Protein AF-A0A2N2LVC8-F1 (afdb_monomer_lite)

Secondary structure (DSSP, 8-state):
--GGG-PPPTTT-----S-EEEEEEEEEEE-HHHHHHHHHHHHHTTT-HHHHHHH-S-S-SEEEEEEEEEEEEHHHHHHHGGGHHHHHHHHHHTTS---

pLDDT: mean 75.88, std 15.58, range [37.94, 96.38]

Sequence (99 aa):
MDLTELKPCEICKGKITPVFYVFELDTLLLDQQAANQFLGLNHFFQGHTALADIFTPTREIANSLGKEKMLICQKCMMHKLSDFYSVFQFAKSENENPS

Structure (mmCIF, N/CA/C/O backbone):
data_AF-A0A2N2LVC8-F1
#
_entry.id   AF-A0A2N2LVC8-F1
#
loop_
_atom_site.group_PDB
_atom_site.id
_atom_site.type_symbol
_atom_site.label_atom_id
_atom_site.label_alt_id
_atom_site.label_comp_id
_atom_site.label_asym_id
_atom_site.label_entity_id
_atom_site.label_seq_id
_atom_site.pdbx_PDB_ins_code
_atom_site.Cartn_x
_atom_site.Cartn_y
_atom_site.Cartn_z
_atom_site.occupancy
_atom_site.B_iso_or_equiv
_atom_site.auth_seq_id
_atom_site.auth_comp_id
_atom_site.auth_asym_id
_atom_site.auth_atom_id
_atom_site.pdbx_PDB_model_num
ATOM 1 N N . MET A 1 1 ? -10.299 -14.305 23.677 1.00 52.53 1 MET A N 1
ATOM 2 C CA . MET A 1 1 ? -10.264 -12.840 23.551 1.00 52.53 1 MET A CA 1
ATOM 3 C C . MET A 1 1 ? -10.307 -12.300 24.953 1.00 52.53 1 MET A C 1
ATOM 5 O O . MET A 1 1 ? -11.331 -12.450 25.617 1.00 52.53 1 MET A O 1
ATOM 9 N N . ASP A 1 2 ? -9.170 -11.807 25.421 1.00 56.88 2 ASP A N 1
ATOM 10 C CA . ASP A 1 2 ? -9.086 -11.172 26.731 1.00 56.88 2 ASP A CA 1
ATOM 11 C C . ASP A 1 2 ? -9.702 -9.772 26.664 1.00 56.88 2 ASP A C 1
ATOM 13 O O . ASP A 1 2 ? -9.635 -9.087 25.643 1.00 56.88 2 ASP A O 1
ATOM 17 N N . LEU A 1 3 ? -10.292 -9.317 27.772 1.00 62.44 3 LEU A N 1
ATOM 18 C CA . LEU A 1 3 ? -10.860 -7.965 27.878 1.00 62.44 3 LEU A CA 1
ATOM 19 C C . LEU A 1 3 ? -9.815 -6.861 27.633 1.00 62.44 3 LEU A C 1
ATOM 21 O O . LEU A 1 3 ? -10.176 -5.737 27.294 1.00 62.44 3 LEU A O 1
ATOM 25 N N . THR A 1 4 ? -8.528 -7.182 27.772 1.00 64.44 4 THR A N 1
ATOM 26 C CA . THR A 1 4 ? -7.392 -6.287 27.521 1.00 64.44 4 THR A CA 1
ATOM 27 C C . THR A 1 4 ? -7.097 -6.073 26.032 1.00 64.44 4 THR A C 1
ATOM 29 O O . THR A 1 4 ? -6.412 -5.113 25.686 1.00 64.44 4 THR A O 1
ATOM 32 N N . GLU A 1 5 ? -7.630 -6.913 25.140 1.00 65.50 5 GLU A N 1
ATOM 33 C CA . GLU A 1 5 ? -7.440 -6.805 23.685 1.00 65.50 5 GLU A CA 1
ATOM 34 C C . GLU A 1 5 ? -8.475 -5.879 23.020 1.00 65.50 5 GLU A C 1
ATOM 36 O O . GLU A 1 5 ? -8.333 -5.511 21.851 1.00 65.50 5 GLU A O 1
ATOM 41 N N . LEU A 1 6 ? -9.516 -5.472 23.757 1.00 67.94 6 LEU A N 1
ATOM 42 C CA . LEU A 1 6 ? -10.561 -4.570 23.274 1.00 67.94 6 LEU A CA 1
ATOM 43 C C . LEU A 1 6 ? -10.038 -3.132 23.201 1.00 67.94 6 LEU A C 1
ATOM 45 O O . LEU A 1 6 ? -10.157 -2.347 24.142 1.00 67.94 6 LEU A O 1
ATOM 49 N N . LYS A 1 7 ? -9.475 -2.777 22.047 1.00 70.56 7 LYS A N 1
ATOM 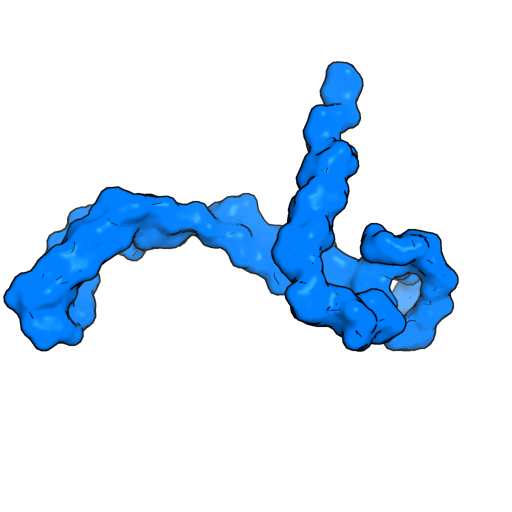50 C CA . LYS A 1 7 ? -9.087 -1.399 21.740 1.00 70.56 7 LYS A CA 1
ATOM 51 C C . LYS A 1 7 ? -10.307 -0.569 21.315 1.00 70.56 7 LYS A C 1
ATOM 53 O O . LYS A 1 7 ? -11.174 -1.072 20.596 1.00 70.56 7 LYS A O 1
ATOM 58 N N . PRO A 1 8 ? -10.399 0.706 21.735 1.00 80.62 8 PRO A N 1
ATOM 59 C CA . PRO A 1 8 ? -11.393 1.619 21.187 1.00 80.62 8 PRO A CA 1
ATOM 60 C C . PRO A 1 8 ? -11.127 1.851 19.694 1.00 80.62 8 PRO A C 1
ATOM 62 O O . PRO A 1 8 ? -10.007 1.698 19.217 1.00 80.62 8 PRO A O 1
ATOM 65 N N . CYS A 1 9 ? -12.169 2.246 18.960 1.00 82.19 9 CYS A N 1
ATOM 66 C CA . CYS A 1 9 ? -12.054 2.605 17.545 1.00 82.19 9 CYS A CA 1
ATOM 67 C C . CYS A 1 9 ? -10.982 3.686 17.343 1.00 82.19 9 CYS A C 1
ATOM 69 O O . CYS A 1 9 ? -11.072 4.743 17.964 1.00 82.19 9 CYS A O 1
ATOM 71 N N . GLU A 1 10 ? -10.033 3.472 16.437 1.00 80.75 10 GLU A N 1
ATOM 72 C CA . GLU A 1 10 ? -8.916 4.406 16.217 1.00 80.75 10 GLU A CA 1
ATOM 73 C 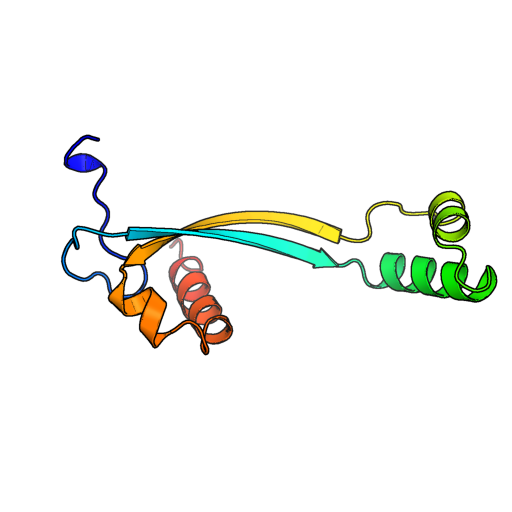C . GLU A 1 10 ? -9.370 5.751 15.625 1.00 80.75 10 GLU A C 1
ATOM 75 O O . GLU A 1 10 ? -8.771 6.786 15.899 1.00 80.75 10 GLU A O 1
ATOM 80 N N . ILE A 1 11 ? -10.495 5.773 14.897 1.00 80.94 11 ILE A N 1
ATOM 81 C CA . ILE A 1 11 ? -11.022 6.993 14.262 1.00 80.94 11 ILE A CA 1
ATOM 82 C C . ILE A 1 11 ? -11.772 7.895 15.245 1.00 80.94 11 ILE A C 1
ATOM 84 O O . ILE A 1 11 ? -11.613 9.112 15.219 1.00 80.94 11 ILE A O 1
ATOM 88 N N . CYS A 1 12 ? -12.678 7.332 16.048 1.00 81.94 12 CYS A N 1
ATOM 89 C CA . CYS A 1 12 ? -13.543 8.133 16.922 1.00 81.94 12 CYS A CA 1
ATOM 90 C C . CYS A 1 12 ? -13.167 8.050 18.399 1.00 81.94 12 CYS A C 1
ATOM 92 O O . CYS A 1 12 ? -13.780 8.753 19.201 1.00 81.94 12 CYS A O 1
ATOM 94 N N . LYS A 1 13 ? -12.226 7.165 18.764 1.00 81.00 13 LYS A N 1
ATOM 95 C CA . LYS A 1 13 ? -11.824 6.847 20.147 1.00 81.00 13 LYS A CA 1
ATOM 96 C C . LYS A 1 13 ? -13.041 6.578 21.061 1.00 81.00 13 LYS A C 1
ATOM 98 O O . LYS A 1 13 ? -13.002 6.789 22.268 1.00 81.00 13 LYS A O 1
ATOM 103 N N . GLY A 1 14 ? -14.154 6.144 20.456 1.00 72.62 14 GLY A N 1
ATOM 104 C CA . GLY A 1 14 ? -15.474 6.043 21.076 1.00 72.62 14 GLY A CA 1
ATOM 105 C C . GLY A 1 14 ? -15.713 4.725 21.813 1.00 72.62 14 GLY A C 1
ATOM 106 O O . GLY A 1 14 ? -14.839 3.865 21.893 1.00 72.62 14 GLY A O 1
ATOM 107 N N . LYS A 1 15 ? -16.935 4.566 22.343 1.00 71.06 15 LYS A N 1
ATOM 108 C CA . LYS A 1 15 ? -17.352 3.391 23.130 1.00 71.06 15 LYS A CA 1
ATOM 109 C C . LYS A 1 15 ? -17.071 2.074 22.402 1.00 71.06 15 LYS A C 1
ATOM 111 O O . LYS A 1 15 ? -17.272 1.973 21.193 1.00 71.06 15 LYS A O 1
ATOM 116 N N . ILE A 1 16 ? -16.685 1.062 23.178 1.00 70.25 16 ILE A N 1
ATOM 117 C CA . ILE A 1 16 ? -16.485 -0.306 22.700 1.00 70.25 16 ILE A CA 1
ATOM 118 C C . ILE A 1 16 ? -17.832 -0.842 22.193 1.00 70.25 16 ILE A C 1
ATOM 120 O O . ILE A 1 16 ? -18.793 -0.947 22.955 1.00 70.25 16 ILE A O 1
ATOM 124 N N . THR A 1 17 ? -17.920 -1.118 20.893 1.00 71.38 17 THR A N 1
ATOM 125 C CA . THR A 1 17 ? -19.113 -1.679 20.242 1.00 71.38 17 THR A CA 1
ATOM 126 C C . THR A 1 17 ? -18.971 -3.191 20.078 1.00 71.38 17 THR A C 1
ATOM 128 O O . THR A 1 17 ? -17.855 -3.673 19.956 1.00 71.38 17 THR A O 1
ATOM 131 N N . PRO A 1 18 ? -20.063 -3.971 20.016 1.00 75.19 18 PRO A N 1
ATOM 132 C CA . PRO A 1 18 ? -19.969 -5.430 19.885 1.00 75.19 18 PRO A CA 1
ATOM 133 C C . PRO A 1 18 ? -19.394 -5.898 18.537 1.00 75.19 18 PRO A C 1
ATOM 135 O O . PRO A 1 18 ? -18.962 -7.039 18.423 1.00 75.19 18 PRO A O 1
ATOM 138 N N . VAL A 1 19 ? -19.385 -5.029 17.520 1.00 79.06 19 VAL A N 1
ATOM 139 C CA . VAL A 1 19 ? -18.853 -5.324 16.185 1.00 79.06 19 VAL A CA 1
ATOM 140 C C . VAL A 1 19 ? -17.742 -4.335 15.850 1.00 79.06 19 VAL A C 1
ATOM 14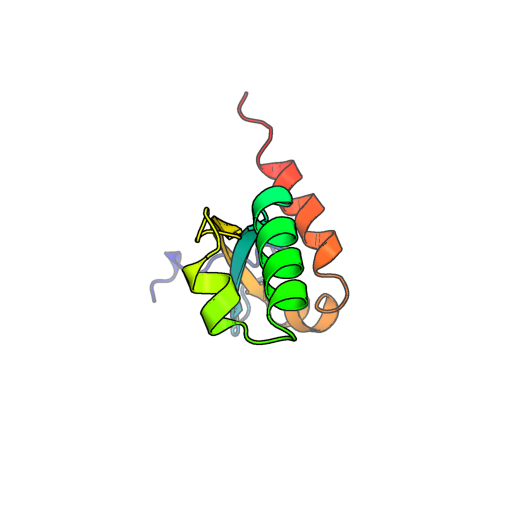2 O O . VAL A 1 19 ? -17.945 -3.115 15.897 1.00 79.06 19 VAL A O 1
ATOM 145 N N . PHE A 1 20 ? -16.586 -4.875 15.472 1.00 79.88 20 PHE A N 1
ATOM 146 C CA . PHE A 1 20 ? -15.434 -4.132 14.976 1.00 79.88 20 PHE A CA 1
ATOM 147 C C . PHE A 1 20 ? -14.989 -4.686 13.629 1.00 79.88 20 PHE A C 1
ATOM 149 O O . PHE A 1 20 ? -15.115 -5.879 13.362 1.00 79.88 20 PHE A O 1
ATOM 156 N N . TYR A 1 21 ? -14.451 -3.801 12.802 1.00 82.44 21 TYR A N 1
ATOM 157 C CA . TYR A 1 21 ? -13.835 -4.127 11.527 1.00 82.44 21 TYR A CA 1
ATOM 158 C C . TYR A 1 21 ? -12.334 -3.878 11.632 1.00 82.44 21 TYR A C 1
ATOM 160 O O . TYR A 1 21 ? -11.909 -2.863 12.187 1.00 82.44 21 TYR A O 1
ATOM 168 N N . VAL A 1 22 ? -11.544 -4.803 11.094 1.00 84.19 22 VAL A N 1
ATOM 169 C CA . VAL A 1 22 ? -10.095 -4.646 10.955 1.00 84.19 22 VAL A CA 1
ATOM 170 C C . VAL A 1 22 ? -9.810 -4.294 9.502 1.00 84.19 22 VAL A C 1
ATOM 172 O O . VAL A 1 22 ? -10.165 -5.056 8.604 1.00 84.19 22 VAL A O 1
ATOM 175 N N . PHE A 1 23 ? -9.191 -3.139 9.282 1.00 82.56 23 PHE A N 1
ATOM 176 C CA . PHE A 1 23 ? -8.709 -2.703 7.975 1.00 82.56 23 PHE A CA 1
ATOM 177 C C . PHE A 1 23 ? -7.223 -2.984 7.886 1.00 82.56 23 PHE A C 1
ATOM 179 O O . PHE A 1 23 ? -6.485 -2.615 8.791 1.00 82.56 23 PHE A O 1
ATOM 186 N N . GLU A 1 24 ? -6.796 -3.623 6.804 1.00 84.69 24 GLU A N 1
ATOM 187 C CA . GLU A 1 24 ? -5.386 -3.749 6.449 1.00 84.69 24 GLU A CA 1
ATOM 188 C C . GLU A 1 24 ? -5.151 -2.887 5.211 1.00 84.69 24 GLU A C 1
ATOM 190 O O . GLU A 1 24 ? -5.799 -3.082 4.181 1.00 84.69 24 GLU A O 1
ATOM 195 N N . LEU A 1 25 ? -4.271 -1.900 5.341 1.00 81.38 25 LEU A N 1
ATOM 196 C CA . LEU A 1 25 ? -3.858 -1.017 4.260 1.00 81.38 25 LEU A CA 1
ATOM 197 C C . LEU A 1 25 ? -2.446 -1.403 3.836 1.00 81.38 25 LEU A C 1
ATOM 199 O O . LEU A 1 25 ? -1.528 -1.370 4.653 1.00 81.38 25 LEU A O 1
ATOM 203 N N . ASP A 1 26 ? -2.284 -1.762 2.564 1.00 83.94 26 ASP A N 1
ATOM 204 C CA . ASP A 1 26 ? -0.978 -2.012 1.955 1.00 83.94 26 ASP A CA 1
ATOM 205 C C . ASP A 1 26 ? -0.570 -0.766 1.169 1.00 83.94 26 ASP A C 1
ATOM 207 O O . ASP A 1 26 ? -1.243 -0.376 0.208 1.00 83.94 26 ASP A O 1
ATOM 211 N N . THR A 1 27 ? 0.492 -0.100 1.619 1.00 80.69 27 THR A N 1
ATOM 212 C CA . THR A 1 27 ? 0.996 1.096 0.943 1.00 80.69 27 THR A CA 1
ATOM 213 C C . THR A 1 27 ? 2.106 0.687 -0.008 1.00 80.69 27 THR A C 1
ATOM 215 O O . THR A 1 27 ? 3.106 0.107 0.403 1.00 80.69 27 THR A O 1
ATOM 218 N N . LEU A 1 28 ? 1.947 1.022 -1.285 1.00 84.12 28 LEU A N 1
ATOM 219 C CA . LEU A 1 28 ? 2.907 0.701 -2.335 1.00 84.12 28 LEU A CA 1
ATOM 220 C C . LEU A 1 28 ? 3.517 1.993 -2.883 1.00 84.12 28 LEU A C 1
ATOM 222 O O . LEU A 1 28 ? 2.793 2.921 -3.247 1.00 84.12 28 LEU A O 1
ATOM 226 N N . LEU A 1 29 ? 4.845 2.049 -2.962 1.00 83.88 29 LEU A N 1
ATOM 227 C CA . LEU A 1 29 ? 5.576 3.103 -3.654 1.00 83.88 29 LEU A CA 1
ATOM 228 C C . LEU A 1 29 ? 5.898 2.630 -5.065 1.00 83.88 29 LEU A C 1
ATOM 230 O O . LEU A 1 29 ? 6.629 1.660 -5.251 1.00 83.88 29 LEU A O 1
ATOM 234 N N . LEU A 1 30 ? 5.335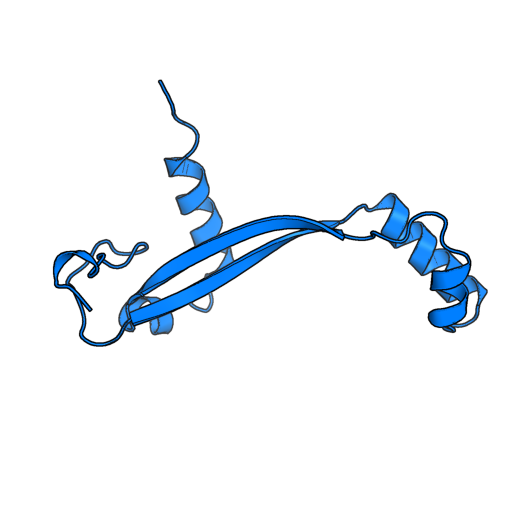 3.320 -6.050 1.00 86.69 30 LEU A N 1
ATOM 235 C CA . LEU A 1 30 ? 5.565 3.024 -7.456 1.00 86.69 30 LEU A CA 1
ATOM 236 C C . LEU A 1 30 ? 6.867 3.673 -7.923 1.00 86.69 30 LEU A C 1
ATOM 238 O O . LEU A 1 30 ? 7.026 4.891 -7.816 1.00 86.69 30 LEU A O 1
ATOM 242 N N . ASP A 1 31 ? 7.766 2.873 -8.489 1.00 86.94 31 ASP A N 1
ATOM 243 C CA . ASP A 1 31 ? 8.896 3.398 -9.247 1.00 86.94 31 ASP A CA 1
ATOM 244 C C . ASP A 1 31 ? 8.390 3.833 -10.626 1.00 86.94 31 ASP A C 1
ATOM 246 O O . ASP A 1 31 ? 8.094 3.025 -11.511 1.00 86.94 31 ASP A O 1
ATOM 250 N N . GLN A 1 32 ? 8.279 5.149 -10.801 1.00 88.44 32 GLN A N 1
ATOM 251 C CA . GLN A 1 32 ? 7.808 5.753 -12.040 1.00 88.44 32 GLN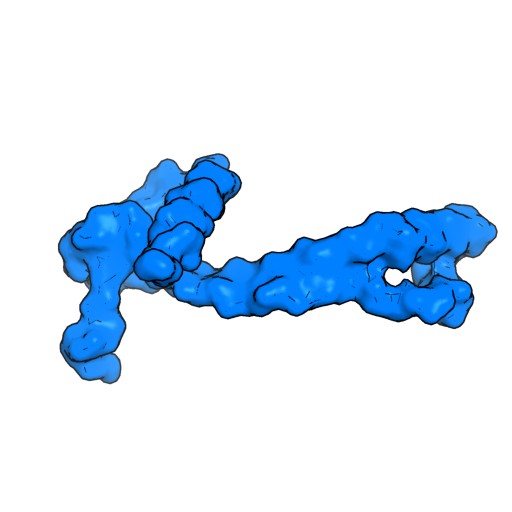 A CA 1
ATOM 252 C C . GLN A 1 32 ? 8.678 5.363 -13.243 1.00 88.44 32 GLN A C 1
ATOM 254 O O . GLN A 1 32 ? 8.159 5.204 -14.350 1.00 88.44 32 GLN A O 1
ATOM 259 N N . GLN A 1 33 ? 9.990 5.210 -13.055 1.00 89.38 33 GLN A N 1
ATOM 260 C CA . GLN A 1 33 ? 10.896 4.854 -14.137 1.00 89.38 33 GLN A CA 1
ATOM 261 C C . GLN A 1 33 ? 10.674 3.402 -14.564 1.00 89.38 33 GLN A C 1
ATOM 263 O O . GLN A 1 33 ? 10.504 3.151 -15.759 1.00 89.38 33 GLN A O 1
ATOM 268 N N . ALA A 1 34 ? 10.603 2.471 -13.610 1.00 87.12 34 ALA A N 1
ATOM 269 C CA . ALA A 1 34 ? 10.317 1.064 -13.894 1.00 87.12 34 ALA A CA 1
ATOM 270 C C . ALA A 1 34 ? 8.933 0.887 -14.546 1.00 87.12 34 ALA A C 1
ATOM 272 O O . ALA A 1 34 ? 8.805 0.194 -15.557 1.00 87.12 34 ALA A O 1
ATOM 273 N N . ALA A 1 35 ? 7.912 1.588 -14.040 1.00 89.50 35 ALA A N 1
ATOM 274 C CA . ALA A 1 35 ? 6.562 1.564 -14.604 1.00 89.50 35 ALA A CA 1
ATOM 275 C C . ALA A 1 35 ? 6.541 2.037 -16.066 1.00 89.50 35 ALA A C 1
ATOM 277 O O . ALA A 1 35 ? 5.969 1.378 -16.934 1.00 89.50 35 ALA A O 1
ATOM 278 N N . ASN A 1 36 ? 7.202 3.158 -16.363 1.00 91.62 36 ASN A N 1
ATOM 279 C CA . ASN A 1 36 ? 7.255 3.700 -17.719 1.00 91.62 36 ASN A CA 1
ATOM 280 C C . ASN A 1 36 ? 8.047 2.803 -18.678 1.00 91.62 36 ASN A C 1
ATOM 282 O O . ASN A 1 36 ? 7.667 2.673 -19.842 1.00 91.62 36 ASN A O 1
ATOM 286 N N . GLN A 1 37 ? 9.122 2.166 -18.208 1.00 91.00 37 GLN A N 1
ATOM 287 C CA . GLN A 1 37 ? 9.887 1.203 -19.003 1.00 91.00 37 GLN A CA 1
ATOM 288 C C . GLN A 1 37 ? 9.040 -0.020 -19.360 1.00 91.00 37 GLN A C 1
ATOM 290 O O . GLN A 1 37 ? 8.972 -0.388 -20.534 1.00 91.00 37 GLN A O 1
ATOM 295 N N . PHE A 1 38 ? 8.340 -0.593 -18.377 1.00 92.56 38 PHE A N 1
ATOM 296 C CA . PHE A 1 38 ? 7.423 -1.707 -18.605 1.00 92.56 38 PHE A CA 1
ATOM 297 C C . PHE A 1 38 ? 6.315 -1.327 -19.594 1.00 92.56 38 PHE A C 1
ATOM 299 O O . PHE A 1 38 ? 6.068 -2.053 -20.554 1.00 92.56 38 PHE A O 1
ATOM 306 N N . LEU A 1 39 ? 5.678 -0.164 -19.416 1.00 92.62 39 LEU A N 1
ATOM 307 C CA . LEU A 1 39 ? 4.630 0.312 -20.325 1.00 92.62 39 LEU A CA 1
ATOM 308 C C . LEU A 1 39 ? 5.162 0.538 -21.746 1.00 92.62 39 LEU A C 1
ATOM 310 O O . LEU A 1 39 ? 4.509 0.142 -22.711 1.00 92.62 39 LEU A O 1
ATOM 314 N N . GLY A 1 40 ? 6.358 1.113 -21.891 1.00 93.56 40 GLY A N 1
ATOM 315 C CA . GLY A 1 40 ? 7.011 1.294 -23.187 1.00 93.56 40 GLY A CA 1
ATOM 316 C C . GLY A 1 40 ? 7.288 -0.033 -23.896 1.00 93.56 40 GLY A C 1
ATOM 317 O O . GLY A 1 40 ? 6.971 -0.178 -25.077 1.00 93.56 40 GLY A O 1
ATOM 318 N N . LEU A 1 41 ? 7.808 -1.027 -23.172 1.00 93.56 41 LEU A N 1
ATOM 319 C CA . LEU A 1 41 ? 8.034 -2.374 -23.703 1.00 93.56 41 LEU A CA 1
ATOM 320 C C . LEU A 1 41 ? 6.722 -3.093 -24.022 1.00 93.56 41 LEU A C 1
ATOM 322 O O . LEU A 1 41 ? 6.621 -3.758 -25.050 1.00 93.56 41 LEU A O 1
ATOM 326 N N . ASN A 1 42 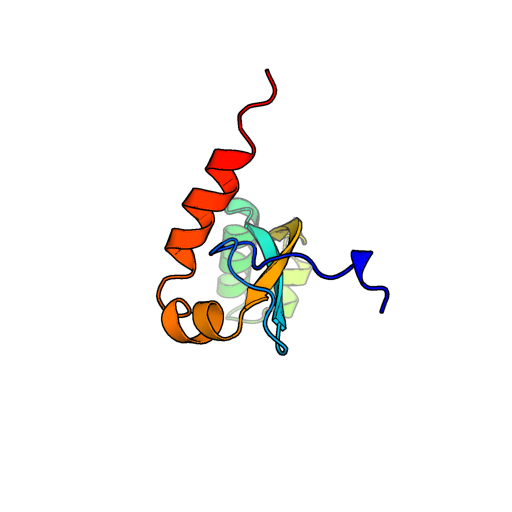? 5.692 -2.918 -23.197 1.00 95.50 42 ASN A N 1
ATOM 327 C CA . ASN A 1 42 ? 4.368 -3.465 -23.462 1.00 95.50 42 ASN A CA 1
ATOM 328 C C . ASN A 1 42 ? 3.782 -2.891 -24.758 1.00 95.50 42 ASN A C 1
ATOM 330 O O . ASN A 1 42 ? 3.245 -3.636 -25.575 1.00 95.50 42 ASN A O 1
ATOM 334 N N . HIS A 1 43 ? 3.950 -1.589 -25.003 1.00 95.25 43 HIS A N 1
ATOM 335 C CA . HIS A 1 43 ? 3.584 -0.979 -26.281 1.00 95.25 43 HIS A CA 1
ATOM 336 C C . HIS A 1 43 ? 4.435 -1.500 -27.445 1.00 95.25 43 HIS A C 1
ATOM 338 O O . HIS A 1 43 ? 3.886 -1.813 -28.502 1.00 95.25 43 HIS A O 1
ATOM 344 N N . PHE A 1 44 ? 5.747 -1.649 -27.253 1.00 95.75 44 PHE A N 1
ATOM 345 C CA . PHE A 1 44 ? 6.660 -2.177 -28.271 1.00 95.75 44 PHE A CA 1
ATOM 346 C C . PHE A 1 44 ? 6.292 -3.606 -28.699 1.00 95.75 44 PHE A C 1
ATOM 348 O O . PHE A 1 44 ? 6.246 -3.909 -29.891 1.00 95.75 44 PHE A O 1
ATOM 355 N N . PHE A 1 45 ? 5.942 -4.465 -27.742 1.00 96.38 45 PHE A N 1
ATOM 356 C CA . PHE A 1 45 ? 5.487 -5.832 -27.993 1.00 96.38 45 PHE A CA 1
ATOM 357 C C . PHE A 1 45 ? 3.981 -5.934 -28.285 1.00 96.38 45 PHE A C 1
ATOM 359 O O . PHE A 1 45 ? 3.416 -7.020 -28.184 1.00 96.38 45 PHE A O 1
ATOM 366 N N . GLN A 1 46 ? 3.307 -4.839 -28.655 1.00 94.38 46 GLN A N 1
ATOM 367 C CA . GLN A 1 46 ? 1.890 -4.838 -29.057 1.00 94.38 46 GLN A CA 1
ATOM 368 C C . GLN A 1 46 ? 0.937 -5.427 -27.996 1.00 94.38 46 GLN A C 1
ATOM 370 O O . GLN A 1 46 ? -0.027 -6.114 -28.323 1.00 94.38 46 GLN A O 1
ATOM 375 N N . GLY A 1 47 ? 1.210 -5.181 -26.714 1.00 92.00 47 GLY A N 1
ATOM 376 C CA . GLY A 1 47 ? 0.388 -5.638 -25.589 1.00 92.00 47 GLY A CA 1
ATOM 377 C C . GLY A 1 47 ? 0.742 -7.025 -25.046 1.00 92.00 47 GLY A C 1
ATOM 378 O O . GLY A 1 47 ? 0.050 -7.518 -24.154 1.00 92.00 47 GLY A O 1
ATOM 379 N N . HIS A 1 48 ? 1.804 -7.669 -25.544 1.00 93.38 48 HIS A N 1
ATOM 380 C CA . HIS A 1 48 ? 2.290 -8.930 -24.980 1.00 93.38 48 HIS A CA 1
ATOM 381 C C . HIS A 1 48 ? 3.054 -8.676 -23.671 1.00 93.38 48 HIS A C 1
ATOM 383 O O . HIS A 1 48 ? 4.284 -8.592 -23.644 1.00 93.38 48 HIS A O 1
ATOM 389 N N . THR A 1 49 ? 2.311 -8.595 -22.567 1.00 91.38 49 THR A N 1
ATOM 390 C CA . THR A 1 49 ? 2.831 -8.288 -21.224 1.00 91.38 49 THR A CA 1
ATOM 391 C C . THR A 1 49 ? 3.906 -9.262 -20.749 1.00 91.38 49 THR A C 1
ATOM 393 O O . THR A 1 49 ? 4.866 -8.835 -20.123 1.00 91.38 49 THR A O 1
ATOM 396 N N . ALA A 1 50 ? 3.801 -10.551 -21.091 1.00 91.88 50 ALA A N 1
ATOM 397 C CA . ALA A 1 50 ? 4.805 -11.552 -20.724 1.00 91.88 50 ALA A CA 1
ATOM 398 C C . ALA A 1 50 ? 6.176 -11.278 -21.368 1.00 91.88 50 ALA A C 1
ATOM 400 O O . ALA A 1 50 ? 7.207 -11.483 -20.736 1.00 91.88 50 ALA A O 1
ATOM 401 N N . LEU A 1 51 ? 6.197 -10.789 -22.615 1.00 90.31 51 LEU A N 1
ATOM 402 C CA . LEU A 1 51 ? 7.443 -10.388 -23.271 1.00 90.31 51 LEU A CA 1
ATOM 403 C C . LEU A 1 51 ? 7.981 -9.109 -22.635 1.00 90.31 51 LEU A C 1
ATOM 405 O O . LEU A 1 51 ? 9.160 -9.045 -22.301 1.00 90.31 51 LEU A O 1
ATOM 409 N N . ALA A 1 52 ? 7.115 -8.123 -22.398 1.00 90.00 52 ALA A N 1
ATOM 410 C CA . ALA A 1 52 ? 7.514 -6.902 -21.711 1.00 90.00 52 ALA A CA 1
ATOM 411 C C . ALA A 1 52 ? 8.152 -7.203 -20.345 1.00 90.00 52 ALA A C 1
ATOM 413 O O . ALA A 1 52 ? 9.219 -6.675 -20.059 1.00 90.00 52 ALA A O 1
ATOM 414 N N . ASP A 1 53 ? 7.577 -8.109 -19.556 1.00 88.38 53 ASP A N 1
ATOM 415 C CA . ASP A 1 53 ? 8.088 -8.499 -18.237 1.00 88.38 53 ASP A CA 1
ATOM 416 C C . ASP A 1 53 ? 9.462 -9.195 -18.302 1.00 88.38 53 ASP A C 1
ATOM 418 O O . ASP A 1 53 ? 10.360 -8.887 -17.521 1.00 88.38 53 ASP A O 1
ATOM 422 N N . ILE A 1 54 ? 9.683 -10.075 -19.289 1.00 90.69 54 ILE A N 1
ATOM 423 C CA . ILE A 1 54 ? 10.982 -10.750 -19.493 1.00 90.69 54 ILE A CA 1
ATOM 424 C C . ILE A 1 54 ? 12.087 -9.748 -19.845 1.00 90.69 54 ILE A C 1
ATOM 426 O O . ILE A 1 54 ? 13.229 -9.912 -19.412 1.00 90.69 54 ILE A O 1
ATOM 430 N N . PHE A 1 55 ? 11.758 -8.737 -20.651 1.00 88.94 55 PHE A N 1
ATOM 431 C CA . PHE A 1 55 ? 12.718 -7.751 -21.150 1.00 88.94 55 PHE A CA 1
ATOM 432 C C . PHE A 1 55 ? 12.815 -6.488 -20.283 1.00 88.94 55 PHE A C 1
ATOM 434 O O . PHE A 1 55 ? 13.680 -5.649 -20.541 1.00 88.94 55 PHE A O 1
ATOM 441 N N . THR A 1 56 ? 11.969 -6.336 -19.259 1.00 88.06 56 THR A N 1
ATOM 442 C CA . THR A 1 56 ? 12.051 -5.195 -18.342 1.00 88.06 56 THR A CA 1
ATOM 443 C C . THR A 1 56 ? 13.258 -5.386 -17.414 1.00 88.06 56 THR A C 1
ATOM 445 O O . THR A 1 56 ? 13.371 -6.421 -16.756 1.00 88.06 56 THR A O 1
ATOM 448 N N . PRO A 1 57 ? 14.182 -4.408 -17.337 1.00 81.31 57 PRO A N 1
ATOM 449 C CA . PRO A 1 57 ? 15.401 -4.535 -16.536 1.00 81.31 57 PRO A CA 1
ATOM 450 C C . PRO A 1 57 ? 15.126 -4.584 -15.025 1.00 81.31 57 PRO A C 1
ATOM 452 O O . PRO A 1 57 ? 15.919 -5.152 -14.276 1.00 81.31 57 PRO A O 1
ATOM 455 N N . THR A 1 58 ? 13.995 -4.031 -14.584 1.00 78.94 58 THR A N 1
ATOM 456 C CA . THR A 1 58 ? 13.572 -3.980 -13.181 1.00 78.94 58 THR A CA 1
ATOM 457 C C . THR A 1 58 ? 12.218 -4.668 -13.034 1.00 78.94 58 THR A C 1
ATOM 459 O O . THR A 1 58 ? 11.227 -4.206 -13.592 1.00 78.94 58 THR A O 1
ATOM 462 N N . ARG A 1 59 ? 12.156 -5.774 -12.285 1.00 68.75 59 ARG A N 1
ATOM 463 C CA . ARG A 1 59 ? 10.899 -6.522 -12.074 1.00 68.75 59 ARG A CA 1
ATOM 464 C C . ARG A 1 59 ? 9.976 -5.887 -11.039 1.00 68.75 59 ARG A C 1
ATOM 466 O O . ARG A 1 59 ? 8.766 -6.082 -11.077 1.00 68.75 59 ARG A O 1
ATOM 473 N N . GLU A 1 60 ? 10.541 -5.138 -10.102 1.00 76.19 60 GLU A N 1
ATOM 474 C CA . GLU A 1 60 ? 9.783 -4.520 -9.021 1.00 76.19 60 GLU A CA 1
ATOM 475 C C . GLU A 1 60 ? 9.341 -3.119 -9.448 1.00 76.19 60 GLU A C 1
ATOM 477 O O . GLU A 1 60 ? 10.094 -2.154 -9.383 1.00 76.19 60 GLU A O 1
ATOM 482 N N . ILE A 1 61 ? 8.102 -3.024 -9.935 1.00 78.31 61 ILE A N 1
ATOM 483 C CA . ILE A 1 61 ? 7.461 -1.748 -10.297 1.00 78.31 61 ILE A CA 1
ATOM 484 C C . ILE A 1 61 ? 6.932 -1.033 -9.042 1.00 78.31 61 ILE A C 1
ATOM 486 O O . ILE A 1 61 ? 6.760 0.186 -9.028 1.00 78.31 61 ILE A O 1
ATOM 490 N N . ALA A 1 62 ? 6.670 -1.794 -7.979 1.00 82.00 62 ALA A N 1
ATOM 491 C CA . ALA A 1 62 ? 6.123 -1.305 -6.728 1.00 82.00 62 ALA A CA 1
ATOM 492 C C . ALA A 1 62 ? 6.883 -1.903 -5.543 1.00 82.00 62 ALA A C 1
ATOM 494 O O . ALA A 1 62 ? 7.015 -3.122 -5.444 1.00 82.00 62 ALA A O 1
ATOM 495 N N . ASN A 1 63 ? 7.304 -1.047 -4.618 1.00 81.81 63 ASN A N 1
ATOM 496 C CA . ASN A 1 63 ? 7.878 -1.446 -3.340 1.00 81.81 63 ASN A CA 1
ATOM 497 C C . ASN A 1 63 ? 6.821 -1.296 -2.246 1.00 81.81 63 ASN A C 1
ATOM 499 O O . ASN A 1 63 ? 6.222 -0.228 -2.116 1.00 81.81 63 ASN A O 1
ATOM 503 N N . SER A 1 64 ? 6.588 -2.337 -1.445 1.00 81.31 64 SER A N 1
ATOM 504 C CA . SER A 1 64 ? 5.712 -2.206 -0.274 1.00 81.31 64 SER A CA 1
ATOM 505 C C . SER A 1 64 ? 6.410 -1.381 0.803 1.00 81.31 64 SER A C 1
ATOM 507 O O . SER A 1 64 ? 7.530 -1.679 1.213 1.00 81.31 64 SER A O 1
ATOM 509 N N . LEU A 1 65 ? 5.735 -0.323 1.244 1.00 81.19 65 LEU A N 1
ATOM 510 C CA . LEU A 1 65 ? 6.144 0.535 2.354 1.00 81.19 65 LEU A CA 1
ATOM 511 C C . LEU A 1 65 ? 5.675 -0.011 3.708 1.00 81.19 65 LEU A C 1
ATOM 513 O O . LEU A 1 65 ? 6.035 0.538 4.746 1.00 81.19 65 LEU A O 1
ATOM 517 N N . GLY A 1 66 ? 4.900 -1.096 3.704 1.00 80.81 66 GLY A N 1
ATOM 518 C CA . GLY A 1 66 ? 4.399 -1.742 4.903 1.00 80.81 66 GLY A CA 1
ATOM 519 C C . GLY A 1 66 ? 2.881 -1.820 4.950 1.00 80.81 66 GLY A C 1
ATOM 520 O O . GLY A 1 66 ? 2.153 -1.224 4.151 1.00 80.81 66 GLY A O 1
ATOM 521 N N . LYS A 1 67 ? 2.426 -2.608 5.923 1.00 83.44 67 LYS A N 1
ATOM 522 C CA . LYS A 1 67 ? 1.020 -2.906 6.158 1.00 83.44 67 LYS A CA 1
ATOM 523 C C . LYS A 1 67 ? 0.589 -2.291 7.472 1.00 83.44 67 LYS A C 1
ATOM 525 O O . LYS A 1 67 ? 1.087 -2.682 8.528 1.00 83.44 67 LYS A O 1
ATOM 530 N N . GLU A 1 68 ? -0.356 -1.370 7.404 1.00 81.69 68 GLU A N 1
ATOM 531 C CA . GLU A 1 68 ? -0.955 -0.772 8.591 1.00 81.69 68 GLU A CA 1
ATOM 532 C C . GLU A 1 68 ? -2.305 -1.426 8.863 1.00 81.69 68 GLU A C 1
ATOM 534 O O . GLU A 1 68 ? -3.138 -1.588 7.967 1.00 81.69 68 GLU A O 1
ATOM 539 N N . LYS A 1 69 ? -2.505 -1.848 10.114 1.00 82.25 69 LYS A N 1
ATOM 540 C CA . LYS A 1 69 ? -3.760 -2.443 10.570 1.00 82.25 69 LYS A CA 1
ATOM 541 C C . LYS A 1 69 ? -4.476 -1.460 11.470 1.00 82.25 69 LYS A C 1
ATOM 543 O O . LYS A 1 69 ? -3.896 -1.030 12.460 1.00 82.25 69 LYS A O 1
ATOM 548 N N . MET A 1 70 ? -5.731 -1.172 11.146 1.00 81.88 70 MET A N 1
ATOM 549 C CA . MET A 1 70 ? -6.561 -0.238 11.897 1.00 81.88 70 MET A CA 1
ATOM 550 C C . MET A 1 70 ? -7.847 -0.904 12.361 1.00 81.88 70 MET A C 1
ATOM 552 O O . MET A 1 70 ? -8.514 -1.602 11.588 1.00 81.88 70 MET A O 1
ATOM 556 N N . LEU A 1 71 ? -8.227 -0.664 13.613 1.00 83.06 71 LEU A N 1
ATOM 557 C CA . LEU A 1 71 ? -9.457 -1.201 14.190 1.00 83.06 71 LEU A CA 1
ATOM 558 C C . LEU A 1 71 ? -10.539 -0.117 14.260 1.00 83.06 71 LEU A C 1
ATOM 560 O O . LEU A 1 71 ? -10.403 0.899 14.945 1.00 83.06 71 LEU A O 1
ATOM 564 N N . ILE A 1 72 ? -11.639 -0.332 13.535 1.00 85.00 72 ILE A N 1
ATOM 565 C CA . ILE A 1 72 ? -12.677 0.680 13.303 1.00 85.00 72 ILE A CA 1
ATOM 566 C C . ILE A 1 72 ? -14.051 0.132 13.710 1.00 85.00 72 ILE A C 1
ATOM 568 O O . ILE A 1 72 ? -14.405 -1.011 13.422 1.00 85.00 72 ILE A O 1
ATOM 572 N N . CYS A 1 73 ? -14.866 0.948 14.386 1.00 86.00 73 CYS A N 1
ATOM 573 C CA . CYS A 1 73 ? -16.226 0.558 14.764 1.00 86.00 73 CYS A CA 1
ATOM 574 C C . CYS A 1 73 ? -17.199 0.597 13.574 1.00 86.00 73 CYS A C 1
ATOM 576 O O . CYS A 1 73 ? -17.022 1.355 12.616 1.00 86.00 73 CYS A O 1
ATOM 578 N N . GLN A 1 74 ? -18.296 -0.157 13.679 1.00 83.00 74 GLN A N 1
ATOM 579 C CA . GLN A 1 74 ? -19.331 -0.233 12.640 1.00 83.00 74 GLN A CA 1
ATOM 580 C C . GLN A 1 74 ? -19.884 1.134 12.209 1.00 83.00 74 GLN A C 1
ATOM 582 O O . GLN A 1 74 ? -20.131 1.358 11.026 1.00 83.00 74 GLN A O 1
ATOM 587 N N . LYS A 1 75 ? -20.041 2.074 13.148 1.00 82.69 75 LYS A N 1
ATOM 588 C CA . LYS A 1 75 ? -20.548 3.419 12.843 1.00 82.69 75 LYS A CA 1
ATOM 589 C C . LYS A 1 75 ? -19.575 4.219 11.971 1.00 82.69 75 LYS A C 1
ATOM 591 O O . LYS A 1 75 ? -20.007 4.884 11.034 1.00 82.69 75 LYS A O 1
ATOM 596 N N . CYS A 1 76 ? -18.277 4.157 12.271 1.00 80.44 76 CYS A N 1
ATOM 597 C CA . CYS A 1 76 ? -17.248 4.841 11.488 1.00 80.44 76 CYS A CA 1
ATOM 598 C C . CYS A 1 76 ? -17.093 4.216 10.102 1.00 80.44 76 CYS A C 1
ATOM 600 O O . CYS A 1 76 ? -16.993 4.954 9.127 1.00 80.44 76 CYS A O 1
ATOM 602 N N . MET A 1 77 ? -17.161 2.886 10.015 1.00 81.56 77 MET A N 1
ATOM 603 C CA . MET A 1 77 ? -17.139 2.171 8.741 1.00 81.56 77 MET A CA 1
ATOM 604 C C . MET A 1 77 ? -18.283 2.622 7.818 1.00 81.56 77 MET A C 1
ATOM 606 O O . MET A 1 77 ? -18.049 2.994 6.676 1.00 81.56 77 MET A O 1
ATOM 610 N N . MET A 1 78 ? -19.517 2.688 8.321 1.00 79.06 78 MET A N 1
ATOM 611 C CA . MET A 1 78 ? -20.681 3.041 7.494 1.00 79.06 78 MET A CA 1
ATOM 612 C C . MET A 1 78 ? -20.745 4.514 7.070 1.00 79.06 78 MET A C 1
ATOM 614 O O . MET A 1 78 ? -21.291 4.808 6.013 1.00 79.06 78 MET A O 1
ATOM 618 N N . HIS A 1 79 ? -20.199 5.442 7.862 1.00 71.88 79 HIS A N 1
ATOM 619 C CA . HIS A 1 79 ? -20.287 6.876 7.561 1.00 71.88 79 HIS A CA 1
ATOM 620 C C . HIS A 1 79 ? -19.080 7.462 6.817 1.00 71.88 79 HIS A C 1
ATOM 622 O O . HIS A 1 79 ? -19.237 8.511 6.206 1.00 71.88 79 HIS A O 1
ATOM 628 N N . LYS A 1 80 ? -17.889 6.846 6.884 1.00 63.72 80 LYS A N 1
ATOM 629 C CA . LYS A 1 80 ? -16.640 7.434 6.350 1.00 63.72 80 LYS A CA 1
ATOM 630 C C . LYS A 1 80 ? -16.002 6.662 5.193 1.00 63.72 80 LYS A C 1
ATOM 632 O O . LYS A 1 80 ? -14.895 7.002 4.787 1.00 63.72 80 LYS A O 1
ATOM 637 N N . LEU A 1 81 ? -16.681 5.662 4.628 1.00 59.69 81 LEU A N 1
ATOM 638 C CA . LEU A 1 81 ? -16.156 4.911 3.480 1.00 59.69 81 LEU A CA 1
ATOM 639 C C . LEU A 1 81 ? -15.849 5.798 2.259 1.00 59.69 81 LEU A C 1
ATOM 641 O O . LEU A 1 81 ? -14.884 5.535 1.547 1.00 59.69 81 LEU A O 1
ATOM 645 N N . SER A 1 82 ? -16.617 6.869 2.043 1.00 59.25 82 SER A N 1
ATOM 646 C CA . SER A 1 82 ? -16.374 7.831 0.956 1.00 59.25 82 SER A CA 1
ATOM 647 C C . SER A 1 82 ? -15.163 8.737 1.193 1.00 59.25 82 SER A C 1
ATOM 649 O O . SER A 1 82 ? -14.580 9.237 0.237 1.00 59.25 82 SER A O 1
ATOM 651 N N . ASP A 1 83 ? -14.758 8.915 2.452 1.00 57.50 83 ASP A N 1
ATOM 652 C CA . ASP A 1 83 ? -13.761 9.902 2.872 1.00 57.50 83 ASP A CA 1
ATOM 653 C C . ASP A 1 83 ? -12.422 9.253 3.246 1.00 57.50 83 ASP A C 1
ATOM 655 O O . ASP A 1 83 ? -11.597 9.883 3.913 1.00 57.50 83 ASP A O 1
ATOM 659 N N . PHE A 1 84 ? -12.185 8.001 2.834 1.00 57.50 84 PHE A N 1
ATOM 660 C CA . PHE A 1 84 ? -10.996 7.222 3.206 1.00 57.50 84 PHE A CA 1
ATOM 661 C C . PHE A 1 84 ? -9.685 7.985 2.968 1.00 57.50 84 PHE A C 1
ATOM 663 O O . PHE A 1 84 ? -8.803 7.945 3.819 1.00 57.50 84 PHE A O 1
ATOM 670 N N . TYR A 1 85 ? -9.592 8.771 1.889 1.00 55.28 85 TYR A N 1
ATOM 671 C CA . TYR A 1 85 ? -8.428 9.620 1.600 1.00 55.28 85 TYR A CA 1
ATOM 672 C C . TYR A 1 85 ? -8.164 10.718 2.646 1.00 55.28 85 TYR A C 1
ATOM 674 O O . TYR A 1 85 ? -7.012 11.087 2.858 1.00 55.28 85 TYR A O 1
ATOM 682 N N . SER A 1 86 ? -9.190 11.229 3.333 1.00 52.34 86 SER A N 1
ATOM 683 C CA . SER A 1 86 ? -9.030 12.278 4.354 1.00 52.34 86 SER A CA 1
ATOM 684 C C . SER A 1 86 ? -8.538 11.737 5.702 1.00 52.34 86 SER A C 1
ATOM 686 O O . SER A 1 86 ? -7.881 12.453 6.454 1.00 52.34 86 SER A O 1
ATOM 688 N N . VAL A 1 87 ? -8.800 10.460 6.006 1.00 51.91 87 VAL A N 1
ATOM 689 C CA . VAL A 1 87 ? -8.373 9.814 7.261 1.00 51.91 87 VAL A CA 1
ATOM 690 C C . VAL A 1 87 ? -6.852 9.608 7.290 1.00 51.91 87 VAL A C 1
ATOM 692 O O . VAL A 1 87 ? -6.240 9.750 8.348 1.00 51.91 87 VAL A O 1
ATOM 695 N N . PHE A 1 88 ? -6.222 9.398 6.128 1.00 53.06 88 PHE A N 1
ATOM 696 C CA . PHE A 1 88 ? -4.762 9.291 5.992 1.00 53.06 88 PHE A CA 1
ATOM 697 C C . PHE A 1 88 ? -3.997 10.537 6.469 1.00 53.06 88 PHE A C 1
ATOM 699 O O . PHE A 1 88 ? -2.878 10.410 6.962 1.00 53.06 88 PHE A O 1
ATOM 706 N N . GLN A 1 89 ? -4.583 11.739 6.377 1.00 51.09 89 GLN A N 1
ATOM 707 C CA . GLN A 1 89 ? -3.927 12.954 6.882 1.00 51.09 89 GLN A CA 1
ATOM 708 C C . GLN A 1 89 ? -3.898 13.013 8.416 1.00 51.09 89 GLN A C 1
ATOM 710 O O . GLN A 1 89 ? -2.954 13.557 8.985 1.00 51.09 89 GLN A O 1
ATOM 715 N N . PHE A 1 90 ? -4.876 12.409 9.098 1.00 44.75 90 PHE A N 1
ATOM 716 C CA . PHE A 1 90 ? -4.925 12.409 10.562 1.00 44.75 90 PHE A CA 1
ATOM 717 C C . PHE A 1 90 ? -3.939 11.408 11.173 1.00 44.75 90 PHE A C 1
ATOM 719 O O . PHE A 1 90 ? -3.235 11.768 12.115 1.00 44.75 90 PHE A O 1
ATOM 726 N N . ALA A 1 91 ? -3.817 10.202 10.604 1.00 46.25 91 ALA A N 1
ATOM 727 C CA . ALA A 1 91 ? -2.907 9.171 11.114 1.00 46.25 91 ALA A CA 1
ATOM 728 C C . ALA A 1 91 ? -1.424 9.572 11.002 1.00 46.25 91 ALA A C 1
ATOM 730 O O . ALA A 1 91 ? -0.632 9.283 11.896 1.00 46.25 91 ALA A O 1
ATOM 731 N N . LYS A 1 92 ? -1.048 10.309 9.945 1.00 43.97 92 LYS A N 1
ATOM 732 C CA . LYS A 1 92 ? 0.331 10.790 9.783 1.00 43.97 92 LYS A CA 1
ATOM 733 C C . LYS A 1 92 ? 0.685 11.931 10.750 1.00 43.97 92 LYS A C 1
ATOM 735 O O . LYS A 1 92 ? 1.813 11.990 11.225 1.00 43.97 92 LYS A O 1
ATOM 740 N N . SER A 1 93 ? -0.279 12.787 11.108 1.00 45.31 93 SER A N 1
ATOM 741 C CA . SER A 1 93 ? -0.043 13.911 12.031 1.00 45.31 93 SER A CA 1
ATOM 742 C C . SER A 1 93 ? 0.194 13.511 13.496 1.00 45.31 93 SER A C 1
ATOM 744 O O . SER A 1 93 ? 0.767 14.299 14.242 1.00 45.31 93 SER A O 1
ATOM 746 N N . GLU A 1 94 ? -0.201 12.301 13.918 1.00 46.19 94 GLU A N 1
ATOM 747 C CA . GLU A 1 94 ? 0.065 11.810 15.284 1.00 46.19 94 GLU A CA 1
ATOM 748 C C . GLU A 1 94 ? 1.441 11.107 15.412 1.00 46.19 94 GLU A C 1
ATOM 750 O O . GLU A 1 94 ? 1.912 10.932 16.533 1.00 46.19 94 GLU A O 1
ATOM 755 N N . ASN A 1 95 ? 2.126 10.763 14.306 1.00 46.25 95 ASN A N 1
ATOM 756 C CA . ASN A 1 95 ? 3.409 10.029 14.320 1.00 46.25 95 ASN A CA 1
ATOM 757 C C . ASN A 1 95 ? 4.665 10.870 13.993 1.00 46.25 95 ASN A C 1
ATOM 759 O O . ASN A 1 95 ? 5.776 10.360 14.116 1.00 46.25 95 ASN A O 1
ATOM 763 N N . GLU A 1 96 ? 4.537 12.148 13.623 1.00 43.34 96 GLU A N 1
ATOM 764 C CA . GLU A 1 96 ? 5.683 13.038 13.324 1.00 43.34 96 GLU A CA 1
ATOM 765 C C . GLU A 1 96 ? 6.145 13.896 14.521 1.00 43.34 96 GLU A C 1
ATOM 767 O O . GLU A 1 96 ? 6.762 14.940 14.334 1.00 43.34 96 GLU A O 1
ATOM 772 N N . ASN A 1 97 ? 5.898 13.466 15.766 1.00 43.22 97 ASN A N 1
ATOM 773 C CA . ASN A 1 97 ? 6.458 14.149 16.939 1.00 43.22 97 ASN A CA 1
ATOM 774 C C . ASN A 1 97 ? 6.992 13.184 18.016 1.00 43.22 97 ASN A C 1
ATOM 776 O O . ASN A 1 97 ? 6.390 13.040 19.084 1.00 43.22 97 ASN A O 1
ATOM 780 N N . PRO A 1 98 ? 8.146 12.528 17.798 1.00 41.12 98 PRO A N 1
ATOM 781 C CA . PRO A 1 98 ? 9.006 12.144 18.897 1.00 41.12 98 PRO A CA 1
ATOM 782 C C . PRO A 1 98 ? 9.921 13.334 19.222 1.00 41.12 98 PRO A C 1
ATOM 784 O O . PRO A 1 98 ? 10.917 13.539 18.539 1.00 41.12 98 PRO A O 1
ATOM 787 N N . SER A 1 99 ? 9.551 14.072 20.277 1.00 37.94 99 SER A N 1
ATOM 788 C CA . SER A 1 99 ? 10.424 14.890 21.153 1.00 37.94 99 SER A CA 1
ATOM 789 C C . SER A 1 99 ? 11.407 15.882 20.522 1.00 37.94 99 SER A C 1
ATOM 791 O O . SER A 1 99 ? 12.438 15.438 19.973 1.00 37.94 99 SER A O 1
#

Radius of gyration: 20.2 Å; chains: 1; bounding box: 36×28×57 Å

Foldseek 3Di:
DDPVVQQQFPQPSDDRDPDKDKDKDWDKDFDPVLVVQLVVLCVVVVNPSVRSCVPRPDNPRIDTPDIDIGIHDPVCCVPCVVPVVVVVVVVVVVPPDDD